Protein AF-A0A1H0TR21-F1 (afdb_monomer)

Mean predicted aligned error: 4.49 Å

Organism: NCBI:txid504798

Radius of gyration: 13.01 Å; Cα contacts (8 Å, |Δi|>4): 191; chains: 1; bounding box: 37×30×30 Å

Foldseek 3Di:
DAWLVLLCVLLVPAPQWDWDQDPNWTFIDHPNHTAKTADNVRQKMKGAAAPVVLVVVCVVPVVAWDDDPVCPVGRIIMGGRVVDDSVVSSVRSVVSCCVRYDPVRVVVVVD

Sequence (111 aa):
MATSAHVRTIALGLPETEERTTWNQPTFRVQGKIFCWLTEDGAAAGVKVNKAERTELIAADPEKFFHTEHDTRYNVVQIRLDRIDQDELAELVRDAWQATAPARLRSSLEQ

Secondary structure (DSSP, 8-state):
---HHHHHHHHHTSTTEEEEEETTEEEEEETTEEEEEE-TTSSEEEEE--HHHHHHHHHH-TTTEE--TTGGGSSEEEEETTTS-HHHHHHHHHHHHHHHS-HHHHHHH--

pLDDT: mean 88.86, std 9.28, range [40.47, 95.75]

Solvent-accessible surface area (backbone atoms only — not comparable to full-atom values): 5987 Å² total; per-residue (Å²): 95,32,46,50,67,54,54,49,56,52,53,61,68,40,84,71,38,47,83,44,78,50,96,85,17,54,30,34,21,38,86,86,42,78,23,38,33,37,43,80,86,35,56,31,34,40,31,35,37,55,71,65,57,40,52,49,47,29,70,73,38,59,84,34,24,46,73,51,85,82,36,70,85,47,51,44,32,33,36,32,23,76,66,33,45,57,65,66,50,44,52,51,53,48,51,9,39,55,76,62,42,56,72,78,56,51,63,60,73,78,106

Nearest PDB structures (foldseek):
  2fki-assembly1_A  TM=7.353E-01  e=3.597E-04  Escherichia coli
  2oc6-assembly2_B  TM=5.962E-01  e=2.461E-03  Bacillus subtilis
  2i8d-assembly1_B  TM=4.658E-01  e=5.470E-02  Lacticaseibacillus casei
  5vae-assembly1_A  TM=6.748E-01  e=4.507E-01  Streptococcus gordonii
  1svv-assembly1_B  TM=4.445E-01  e=1.465E+00  Leishmania major

InterPro domains:
  IPR038056 YjbR-like superfamily [G3DSA:3.90.1150.30] (1-111)
  IPR038056 YjbR-like superfamily [SSF142906] (2-107)
  IPR058532 YjbR/MT2646/Rv2570-like [PF04237] (12-98)

Structure (mmCIF, N/CA/C/O backbone):
data_AF-A0A1H0TR21-F1
#
_entry.id   AF-A0A1H0TR21-F1
#
loop_
_atom_site.group_PDB
_atom_site.id
_atom_site.type_symbol
_atom_site.label_atom_id
_atom_site.label_alt_id
_atom_site.label_comp_id
_atom_site.label_asym_id
_atom_site.label_entity_id
_atom_site.label_seq_id
_atom_site.pdbx_PDB_ins_code
_atom_site.Cartn_x
_atom_site.Cartn_y
_atom_site.Cartn_z
_atom_site.occupancy
_atom_site.B_iso_or_equiv
_atom_site.auth_seq_id
_atom_site.auth_comp_id
_atom_site.auth_asym_id
_atom_site.auth_atom_id
_atom_site.pdbx_PDB_model_num
ATOM 1 N N . MET A 1 1 ? -2.187 -8.114 -15.499 1.00 79.19 1 MET A N 1
ATOM 2 C CA . MET A 1 1 ? -1.396 -6.976 -15.001 1.00 79.19 1 MET A CA 1
ATOM 3 C C . MET A 1 1 ? -2.336 -5.899 -14.514 1.00 79.19 1 MET A C 1
ATOM 5 O O . MET A 1 1 ? -3.311 -5.595 -15.201 1.00 79.19 1 MET A O 1
ATOM 9 N N . ALA A 1 2 ? -2.080 -5.371 -13.327 1.00 89.25 2 ALA A N 1
ATOM 10 C CA . ALA A 1 2 ? -2.846 -4.278 -12.766 1.00 89.25 2 ALA A CA 1
ATOM 11 C C . ALA A 1 2 ? -2.383 -2.925 -13.329 1.00 89.25 2 ALA A C 1
ATOM 13 O O . ALA A 1 2 ? -1.361 -2.806 -13.999 1.00 89.25 2 ALA A O 1
ATOM 14 N N . THR A 1 3 ? -3.160 -1.880 -13.063 1.00 92.62 3 THR A N 1
ATOM 15 C CA . THR A 1 3 ? -2.844 -0.509 -13.482 1.00 92.62 3 THR A CA 1
ATOM 16 C C . THR A 1 3 ? -3.223 0.455 -12.369 1.00 92.62 3 THR A C 1
ATOM 18 O O . THR A 1 3 ? -3.972 0.107 -11.453 1.00 92.62 3 THR A O 1
ATOM 21 N N . SER A 1 4 ? -2.737 1.691 -12.454 1.00 91.88 4 SER A N 1
ATOM 22 C CA . SER A 1 4 ? -3.087 2.753 -11.508 1.00 91.88 4 SER A CA 1
ATOM 23 C C . SER A 1 4 ? -4.600 3.007 -11.431 1.00 91.88 4 SER A C 1
ATOM 25 O O . SER A 1 4 ? -5.118 3.338 -10.364 1.00 91.88 4 SER A O 1
ATOM 27 N N . ALA A 1 5 ? -5.331 2.785 -12.529 1.00 92.44 5 ALA A N 1
ATOM 28 C CA . ALA A 1 5 ? -6.789 2.849 -12.550 1.00 92.44 5 ALA A CA 1
ATOM 29 C C . ALA A 1 5 ? -7.427 1.767 -11.663 1.00 92.44 5 ALA A C 1
ATOM 31 O O . ALA A 1 5 ? -8.326 2.080 -10.888 1.00 92.44 5 ALA A O 1
ATOM 32 N N . HIS A 1 6 ? -6.923 0.528 -11.705 1.00 93.31 6 HIS A N 1
ATOM 33 C CA . HIS A 1 6 ? -7.407 -0.538 -10.824 1.00 93.31 6 HIS A CA 1
ATOM 34 C C . HIS A 1 6 ? -7.167 -0.203 -9.351 1.00 93.31 6 HIS A C 1
ATOM 36 O O . HIS A 1 6 ? -8.086 -0.341 -8.548 1.00 93.31 6 HIS A O 1
ATOM 42 N N . VAL A 1 7 ? -5.979 0.311 -9.003 1.00 93.38 7 VAL A N 1
ATOM 43 C CA . VAL A 1 7 ? -5.668 0.751 -7.628 1.00 93.38 7 VAL A CA 1
ATOM 44 C C . VAL A 1 7 ? -6.688 1.780 -7.146 1.00 93.38 7 VAL A C 1
ATOM 46 O O . VAL A 1 7 ? -7.242 1.626 -6.061 1.00 93.38 7 VAL A O 1
ATOM 49 N N . ARG A 1 8 ? -6.986 2.794 -7.971 1.00 94.38 8 ARG A N 1
ATOM 50 C CA . ARG A 1 8 ? -8.006 3.808 -7.667 1.00 94.38 8 ARG A CA 1
ATOM 51 C C . ARG A 1 8 ? -9.377 3.193 -7.433 1.00 94.38 8 ARG A C 1
ATOM 53 O O . ARG A 1 8 ? -10.001 3.491 -6.421 1.00 94.38 8 ARG A O 1
ATOM 60 N N . THR A 1 9 ? -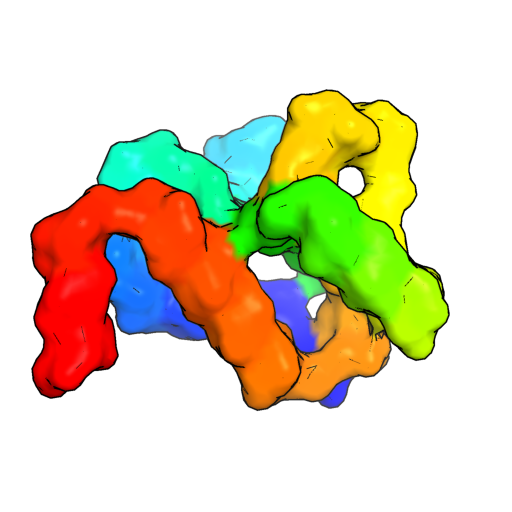9.833 2.338 -8.346 1.00 94.25 9 THR A N 1
ATOM 61 C CA . THR A 1 9 ? -11.141 1.680 -8.243 1.00 94.25 9 THR A CA 1
ATOM 62 C C . THR A 1 9 ? -11.255 0.849 -6.968 1.00 94.25 9 THR A C 1
ATOM 64 O O . THR A 1 9 ? -12.263 0.941 -6.275 1.00 94.25 9 THR A O 1
ATOM 67 N N . ILE A 1 10 ? -10.222 0.071 -6.637 1.00 94.00 10 ILE A N 1
ATOM 68 C CA . ILE A 1 10 ? -10.206 -0.772 -5.439 1.00 94.00 10 ILE A CA 1
ATOM 69 C C . ILE A 1 10 ? -10.200 0.101 -4.185 1.00 94.00 10 ILE A C 1
ATOM 71 O O . ILE A 1 10 ? -11.056 -0.073 -3.324 1.00 94.00 10 ILE A O 1
ATOM 75 N N . ALA A 1 11 ? -9.267 1.053 -4.088 1.00 94.00 11 ALA A N 1
ATOM 76 C CA . ALA A 1 11 ? -9.108 1.886 -2.902 1.00 94.00 11 ALA A CA 1
ATOM 77 C C . ALA A 1 11 ? -10.357 2.737 -2.631 1.00 94.00 11 ALA A C 1
ATOM 79 O O . ALA A 1 11 ? -10.858 2.746 -1.512 1.00 94.00 11 ALA A O 1
ATOM 80 N N . LEU A 1 12 ? -10.906 3.401 -3.652 1.00 93.44 12 LEU A N 1
ATOM 81 C CA . LEU A 1 12 ? -12.117 4.222 -3.520 1.00 93.44 12 LEU A CA 1
ATOM 82 C C . LEU A 1 12 ? -13.393 3.398 -3.300 1.00 93.44 12 LEU A C 1
ATOM 84 O O . LEU A 1 12 ? -14.404 3.952 -2.878 1.00 93.44 12 LEU A O 1
ATOM 88 N N . GLY A 1 13 ? -13.355 2.090 -3.564 1.00 92.19 13 GLY A N 1
ATOM 89 C CA . GLY A 1 13 ? -14.436 1.170 -3.219 1.00 92.19 13 GLY A CA 1
ATOM 90 C C . GLY A 1 13 ? -14.502 0.827 -1.728 1.00 92.19 13 GLY A C 1
ATOM 91 O O . GLY A 1 13 ? -15.492 0.245 -1.289 1.00 92.19 13 GLY A O 1
ATOM 92 N N . LEU A 1 14 ? -13.474 1.168 -0.942 1.00 92.56 14 LEU A N 1
ATOM 93 C CA . LEU A 1 14 ? -13.410 0.838 0.481 1.00 92.56 14 LEU A CA 1
ATOM 94 C C . LEU A 1 14 ? -14.089 1.915 1.345 1.00 92.56 14 LEU A C 1
ATOM 96 O O . LEU A 1 14 ? -13.967 3.109 1.048 1.00 92.56 14 LEU A O 1
ATOM 100 N N . PRO A 1 15 ? -14.753 1.534 2.454 1.00 91.56 15 PRO A N 1
ATOM 101 C CA . PRO A 1 15 ? -15.482 2.470 3.304 1.00 91.56 15 PRO A CA 1
ATOM 102 C C . PRO A 1 15 ? -14.605 3.610 3.831 1.00 91.56 15 PRO A C 1
ATOM 104 O O . PRO A 1 15 ? -13.462 3.400 4.241 1.00 91.56 15 PRO A O 1
ATOM 107 N N . GLU A 1 16 ? -15.174 4.817 3.849 1.00 91.19 16 GLU A N 1
ATOM 108 C CA . GLU A 1 16 ? -14.519 6.048 4.320 1.00 91.19 16 GLU A CA 1
ATOM 109 C C . GLU A 1 16 ? -13.124 6.293 3.720 1.00 91.19 16 GLU A C 1
ATOM 111 O O . GLU A 1 16 ? -12.225 6.799 4.401 1.00 91.19 16 GLU A O 1
ATOM 116 N N . THR A 1 17 ? -12.948 5.930 2.446 1.00 94.94 17 THR A N 1
ATOM 117 C CA . THR A 1 17 ? -11.711 6.179 1.707 1.00 94.94 17 THR A CA 1
ATOM 118 C C . THR A 1 17 ? -11.797 7.445 0.863 1.00 94.94 17 THR A C 1
ATOM 120 O O . THR A 1 17 ? -12.759 7.660 0.130 1.00 94.94 17 THR A O 1
ATOM 123 N N . GLU A 1 18 ? -10.752 8.265 0.925 1.00 94.31 18 GLU A N 1
ATOM 124 C CA . GLU A 1 18 ? -10.580 9.459 0.098 1.00 94.31 18 GLU A CA 1
ATOM 125 C C . GLU A 1 18 ? -9.254 9.412 -0.680 1.00 94.31 18 GLU A C 1
ATOM 127 O O . GLU A 1 18 ? -8.214 9.018 -0.141 1.00 94.31 18 GLU A O 1
ATOM 132 N N . GLU A 1 19 ? -9.280 9.840 -1.948 1.00 95.31 19 GLU A N 1
ATOM 133 C CA . GLU A 1 19 ? -8.070 10.145 -2.724 1.00 95.31 19 GLU A CA 1
ATOM 134 C C . GLU A 1 19 ? -7.644 11.591 -2.435 1.00 95.31 19 GLU A C 1
ATOM 136 O O . GLU A 1 19 ? -8.426 12.534 -2.569 1.00 95.31 19 GLU A O 1
ATOM 141 N N . ARG A 1 20 ? -6.378 11.778 -2.058 1.00 94.75 20 ARG A N 1
ATOM 142 C CA . ARG A 1 20 ? -5.728 13.087 -1.955 1.00 94.75 20 ARG A CA 1
ATOM 143 C C . ARG A 1 20 ? -4.368 13.065 -2.610 1.00 94.75 20 ARG A C 1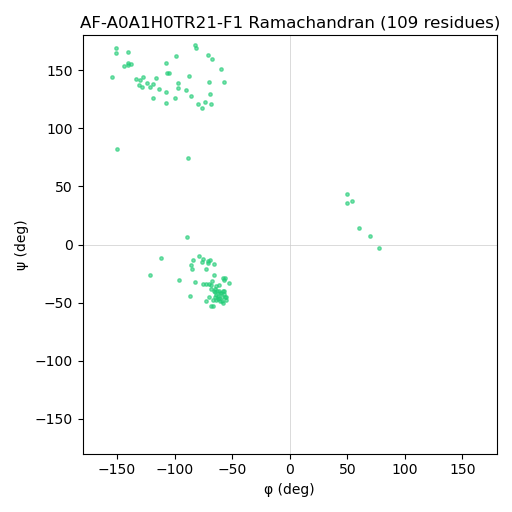
ATOM 145 O O . ARG A 1 20 ? -3.596 12.131 -2.410 1.00 94.75 20 ARG A O 1
ATOM 152 N N . THR A 1 21 ? -4.010 14.158 -3.264 1.00 93.06 21 THR A N 1
ATOM 153 C CA . THR A 1 21 ? -2.645 14.352 -3.747 1.00 93.06 21 THR A CA 1
ATOM 154 C C . THR A 1 21 ? -1.740 14.802 -2.601 1.00 93.06 21 THR A C 1
ATOM 156 O O . THR A 1 21 ? -1.975 15.843 -1.987 1.00 93.06 21 THR A O 1
ATOM 159 N N . THR A 1 22 ? -0.694 14.027 -2.316 1.00 87.19 22 THR A N 1
ATOM 160 C CA . THR A 1 22 ? 0.370 14.374 -1.359 1.00 87.19 22 THR A CA 1
ATOM 161 C C . THR A 1 22 ? 1.706 14.201 -2.061 1.00 87.19 22 THR A C 1
ATOM 163 O O . THR A 1 22 ? 1.881 13.209 -2.752 1.00 87.19 22 THR A O 1
ATOM 166 N N . TRP A 1 23 ? 2.645 15.138 -1.911 1.00 83.94 23 TRP A N 1
ATOM 167 C CA . TRP A 1 23 ? 3.961 15.055 -2.574 1.00 83.94 23 TRP A CA 1
ATOM 168 C C . TRP A 1 23 ? 3.874 14.859 -4.104 1.00 83.94 23 TRP A C 1
ATOM 170 O O . TRP A 1 23 ? 4.660 14.113 -4.671 1.00 83.94 23 TRP A O 1
ATOM 180 N N . ASN A 1 24 ? 2.895 15.497 -4.762 1.00 87.31 24 ASN A N 1
ATOM 181 C CA . ASN A 1 24 ? 2.552 15.298 -6.185 1.00 87.31 24 ASN A CA 1
ATOM 182 C C . ASN A 1 24 ? 2.137 13.866 -6.572 1.00 87.31 24 ASN A C 1
ATOM 184 O O . ASN A 1 24 ? 2.024 13.549 -7.750 1.00 87.31 24 ASN A O 1
ATOM 188 N N . GLN A 1 25 ? 1.835 13.016 -5.592 1.00 89.56 25 GLN A N 1
ATOM 189 C CA . GLN A 1 25 ? 1.446 11.626 -5.792 1.00 89.56 25 GLN A CA 1
ATOM 190 C C . GLN A 1 25 ? 0.011 11.369 -5.309 1.00 89.56 25 GLN A C 1
ATOM 192 O O . GLN A 1 25 ? -0.406 11.939 -4.291 1.00 89.56 25 GLN A O 1
ATOM 197 N N . PRO A 1 26 ? -0.769 10.512 -5.993 1.00 94.12 26 PRO A N 1
ATOM 198 C CA . PRO A 1 26 ? -2.088 10.105 -5.520 1.00 94.12 26 PRO A CA 1
ATOM 199 C C . PRO A 1 26 ? -1.945 9.245 -4.261 1.00 94.12 26 PRO A C 1
ATOM 201 O O . PRO A 1 26 ? -1.314 8.191 -4.295 1.00 94.12 26 PRO A O 1
ATOM 204 N N . THR A 1 27 ? -2.545 9.671 -3.152 1.00 94.94 27 THR A N 1
ATOM 205 C CA . THR A 1 27 ? -2.569 8.930 -1.883 1.00 94.94 27 THR A CA 1
ATOM 206 C C . THR A 1 27 ? -4.001 8.600 -1.488 1.00 94.94 27 THR A C 1
ATOM 208 O O . THR A 1 27 ? -4.881 9.451 -1.583 1.00 94.94 27 THR A O 1
ATOM 211 N N . PHE A 1 28 ? -4.225 7.388 -0.996 1.00 95.75 28 PHE A N 1
ATOM 212 C CA . PHE A 1 28 ? -5.517 6.905 -0.522 1.00 95.75 28 PHE A CA 1
ATOM 213 C C . PHE A 1 28 ? -5.503 6.814 0.994 1.00 95.75 28 PHE A C 1
ATOM 215 O O . PHE A 1 28 ? -4.562 6.289 1.608 1.00 95.75 28 PHE A O 1
ATOM 222 N N . ARG A 1 29 ? -6.543 7.378 1.603 1.00 94.94 29 ARG A N 1
ATOM 223 C CA . ARG A 1 29 ? -6.616 7.564 3.047 1.00 94.94 29 ARG A CA 1
ATOM 224 C C . ARG A 1 29 ? -7.937 7.060 3.582 1.00 94.94 29 ARG A C 1
ATOM 226 O O . ARG A 1 29 ? -8.968 7.380 3.015 1.00 94.94 29 ARG A O 1
ATOM 233 N N . VAL A 1 30 ? -7.891 6.358 4.707 1.00 94.81 30 VAL A N 1
ATOM 234 C CA . VAL A 1 30 ? -9.075 6.024 5.502 1.00 94.81 30 VAL A CA 1
ATOM 235 C C . VAL A 1 30 ? -9.062 6.876 6.762 1.00 94.81 30 VAL A C 1
ATOM 237 O O . VAL A 1 30 ? -8.075 6.856 7.506 1.00 94.81 30 VAL A O 1
ATOM 240 N N . GLN A 1 31 ? -10.114 7.670 6.991 1.00 89.88 31 GLN A N 1
ATOM 241 C CA . GLN A 1 31 ? -10.207 8.561 8.164 1.00 89.88 31 GLN A CA 1
ATOM 242 C C . GLN A 1 31 ? -8.933 9.425 8.351 1.00 89.88 31 GLN A C 1
ATOM 244 O O . GLN A 1 31 ? -8.357 9.524 9.437 1.00 89.88 31 GLN A O 1
ATOM 249 N N . GLY A 1 32 ? -8.415 9.982 7.249 1.00 89.38 32 GLY A N 1
ATOM 250 C CA . GLY A 1 32 ? -7.202 10.809 7.233 1.00 89.38 32 GLY A CA 1
ATOM 251 C C . GLY A 1 32 ? -5.859 10.062 7.314 1.00 89.38 32 GLY A C 1
ATOM 252 O O . GLY A 1 32 ? -4.815 10.709 7.209 1.00 89.38 32 GLY A O 1
ATOM 253 N N . LYS A 1 33 ? -5.840 8.728 7.449 1.00 91.19 33 LYS A N 1
ATOM 254 C CA . LYS A 1 33 ? -4.611 7.915 7.510 1.00 91.19 33 LYS A CA 1
ATOM 255 C C . LYS A 1 33 ? -4.297 7.261 6.166 1.00 91.19 33 LYS A C 1
ATOM 257 O O . LYS A 1 33 ? -5.126 6.531 5.637 1.00 91.19 33 LYS A O 1
ATOM 262 N N . ILE A 1 34 ? -3.084 7.472 5.652 1.00 93.00 34 ILE A N 1
ATOM 263 C CA . ILE A 1 34 ? -2.617 6.854 4.399 1.00 93.00 34 ILE A CA 1
ATOM 264 C C . ILE A 1 34 ? -2.430 5.345 4.598 1.00 93.00 34 ILE A C 1
ATOM 266 O O . ILE A 1 34 ? -1.738 4.927 5.534 1.00 93.00 34 ILE A O 1
ATOM 270 N N . PHE A 1 35 ? -3.016 4.561 3.695 1.00 94.25 35 PHE A N 1
ATOM 271 C CA . PHE A 1 35 ? -2.823 3.109 3.614 1.00 94.25 35 PHE A CA 1
ATOM 272 C C . PHE A 1 35 ? -2.278 2.656 2.254 1.00 94.25 35 PHE A C 1
ATOM 274 O O . PHE A 1 35 ? -1.595 1.638 2.189 1.00 94.25 35 PHE A O 1
ATOM 281 N N . CYS A 1 36 ? -2.528 3.423 1.188 1.00 94.88 36 CYS A N 1
ATOM 282 C CA . CYS A 1 36 ? -2.034 3.142 -0.156 1.00 94.88 36 CYS A CA 1
ATOM 283 C C . CYS A 1 36 ? -1.675 4.443 -0.891 1.00 94.88 36 CYS A C 1
ATOM 285 O O . CYS A 1 36 ? -2.235 5.500 -0.597 1.00 94.88 36 CYS A O 1
ATOM 287 N N . TRP A 1 37 ? -0.750 4.392 -1.845 1.00 94.69 37 TRP A N 1
ATOM 288 C CA . TRP A 1 37 ? -0.481 5.480 -2.786 1.00 94.69 37 TRP A CA 1
ATOM 289 C C . TRP A 1 37 ? 0.053 4.951 -4.113 1.00 94.69 37 TRP A C 1
ATOM 291 O O . TRP A 1 37 ? 0.508 3.814 -4.202 1.00 94.69 37 TRP A O 1
ATOM 301 N N . LEU A 1 38 ? 0.027 5.798 -5.135 1.00 94.25 38 LEU A N 1
ATOM 302 C CA . LEU A 1 38 ? 0.599 5.535 -6.452 1.00 94.25 38 LEU A CA 1
ATOM 303 C C . LEU A 1 38 ? 1.884 6.338 -6.646 1.00 94.25 38 LEU A C 1
ATOM 305 O O . LEU A 1 38 ? 2.008 7.456 -6.146 1.00 94.25 38 LEU A O 1
ATOM 309 N N . THR A 1 39 ? 2.838 5.787 -7.394 1.00 91.50 39 THR A N 1
ATOM 310 C CA . THR A 1 39 ? 3.968 6.578 -7.896 1.00 91.50 39 THR A CA 1
ATOM 311 C C . THR A 1 39 ? 3.489 7.607 -8.921 1.00 91.50 39 THR A C 1
ATOM 313 O O . THR A 1 39 ? 2.414 7.463 -9.499 1.00 91.50 39 THR A O 1
ATOM 316 N N . GLU A 1 40 ? 4.287 8.651 -9.158 1.00 87.62 40 GLU A N 1
ATOM 317 C CA . GLU A 1 40 ? 3.944 9.737 -10.094 1.00 87.62 40 GLU A CA 1
ATOM 318 C C . GLU A 1 40 ? 3.657 9.216 -11.514 1.00 87.62 40 GLU A C 1
ATOM 320 O O . GLU A 1 40 ? 2.683 9.620 -12.141 1.00 87.62 40 GLU A O 1
ATOM 325 N N . ASP A 1 41 ? 4.445 8.239 -11.967 1.00 88.25 41 ASP A N 1
ATOM 326 C CA . ASP A 1 41 ? 4.274 7.561 -13.259 1.00 88.25 41 ASP A CA 1
ATOM 327 C C . ASP A 1 41 ? 3.153 6.497 -13.247 1.00 88.25 41 ASP A C 1
ATOM 329 O O . ASP A 1 41 ? 2.759 5.959 -14.276 1.00 88.25 41 ASP A O 1
ATOM 333 N N . GLY A 1 42 ? 2.616 6.154 -12.072 1.00 88.81 42 GLY A N 1
ATOM 334 C CA . GLY A 1 42 ? 1.576 5.135 -11.926 1.00 88.81 42 GLY A CA 1
ATOM 335 C C . GLY A 1 42 ? 2.039 3.698 -12.191 1.00 88.81 42 GLY A C 1
ATOM 336 O O . GLY A 1 42 ? 1.202 2.801 -12.208 1.00 88.81 42 GLY A O 1
ATOM 337 N N . ALA A 1 43 ? 3.340 3.458 -12.372 1.00 92.25 43 ALA A N 1
ATOM 338 C CA . ALA A 1 43 ? 3.912 2.125 -12.584 1.00 92.25 43 ALA A CA 1
ATOM 339 C C . ALA A 1 43 ? 3.937 1.242 -11.321 1.00 92.25 43 ALA A C 1
ATOM 341 O O . ALA A 1 43 ? 4.036 0.015 -11.416 1.00 92.25 43 ALA A O 1
ATOM 342 N N . ALA A 1 44 ? 3.870 1.846 -10.132 1.00 94.00 44 ALA A N 1
ATOM 343 C CA . ALA A 1 44 ? 3.898 1.128 -8.866 1.00 94.00 44 ALA A CA 1
ATOM 344 C C . ALA A 1 44 ? 2.921 1.722 -7.846 1.00 94.00 44 ALA A C 1
ATOM 346 O O . ALA A 1 44 ? 2.579 2.906 -7.900 1.00 94.00 44 ALA A O 1
ATOM 347 N N . ALA A 1 45 ? 2.507 0.894 -6.889 1.00 94.69 45 ALA A N 1
ATOM 348 C CA . ALA A 1 45 ? 1.708 1.301 -5.741 1.00 94.69 45 ALA A CA 1
ATOM 349 C C . ALA A 1 45 ? 2.440 0.976 -4.437 1.00 94.69 45 ALA A C 1
ATOM 351 O O . ALA A 1 45 ? 2.995 -0.108 -4.295 1.00 94.69 45 ALA A O 1
ATOM 352 N N . GLY A 1 46 ? 2.450 1.906 -3.487 1.00 93.62 46 GLY A N 1
ATOM 353 C CA . GLY A 1 46 ? 2.856 1.630 -2.113 1.00 93.62 46 GLY A CA 1
ATOM 354 C C . GLY A 1 46 ? 1.648 1.200 -1.292 1.00 93.62 46 GLY A C 1
ATOM 355 O O . GLY A 1 46 ? 0.609 1.856 -1.359 1.00 93.62 46 GLY A O 1
ATOM 356 N N . VAL A 1 47 ? 1.773 0.124 -0.517 1.00 94.31 47 VAL A N 1
ATOM 357 C CA . VAL A 1 47 ? 0.735 -0.347 0.411 1.00 94.31 47 VAL A CA 1
ATOM 358 C C . VAL A 1 47 ? 1.318 -0.604 1.790 1.00 94.31 47 VAL A C 1
ATOM 360 O O . VAL A 1 47 ? 2.451 -1.074 1.938 1.00 94.31 47 VAL A O 1
ATOM 363 N N . LYS A 1 48 ? 0.542 -0.256 2.815 1.00 92.69 48 LYS A N 1
ATOM 364 C CA . LYS A 1 48 ? 0.931 -0.415 4.213 1.00 92.69 48 LYS A CA 1
ATOM 365 C C . LYS A 1 48 ? 0.869 -1.881 4.623 1.00 92.69 48 LYS A C 1
ATOM 367 O O . LYS A 1 48 ? -0.189 -2.480 4.557 1.00 92.69 48 LYS A O 1
ATOM 372 N N . VAL A 1 49 ? 1.995 -2.408 5.088 1.00 91.75 49 VAL A N 1
ATOM 373 C CA . VAL A 1 49 ? 2.172 -3.811 5.493 1.00 91.75 49 VAL A CA 1
ATOM 374 C C . VAL A 1 49 ? 3.036 -3.872 6.738 1.00 91.75 49 VAL A C 1
ATOM 376 O O . VAL A 1 49 ? 3.846 -2.975 6.991 1.00 91.75 49 VAL A O 1
ATOM 379 N N . ASN A 1 50 ? 2.907 -4.923 7.537 1.00 88.44 50 ASN A N 1
ATOM 380 C CA . ASN A 1 50 ? 3.792 -5.076 8.688 1.00 88.44 50 ASN A CA 1
ATOM 381 C C . ASN A 1 50 ? 5.233 -5.431 8.240 1.00 88.44 50 ASN A C 1
ATOM 383 O O . ASN A 1 50 ? 5.488 -5.826 7.102 1.00 88.44 50 ASN A O 1
ATOM 387 N N . LYS A 1 51 ? 6.219 -5.256 9.130 1.00 86.31 51 LYS A N 1
ATOM 388 C CA . LYS A 1 51 ? 7.638 -5.451 8.780 1.00 86.31 51 LYS A CA 1
ATOM 389 C C . LYS A 1 51 ? 7.976 -6.899 8.390 1.00 86.31 51 LYS A C 1
ATOM 391 O O . LYS A 1 51 ? 8.844 -7.091 7.536 1.00 86.31 51 LYS A O 1
ATOM 396 N N . ALA A 1 52 ? 7.348 -7.883 9.037 1.00 88.25 52 ALA A N 1
ATOM 397 C CA . ALA A 1 52 ? 7.585 -9.296 8.748 1.00 88.25 52 ALA A CA 1
ATOM 398 C C . ALA A 1 52 ? 7.042 -9.634 7.357 1.00 88.25 52 ALA A C 1
ATOM 400 O O . ALA A 1 52 ? 7.816 -10.005 6.481 1.00 88.25 52 ALA A O 1
ATOM 401 N N . GLU A 1 53 ? 5.777 -9.304 7.121 1.00 89.81 53 GLU A N 1
ATOM 402 C CA . GLU A 1 53 ? 5.075 -9.513 5.857 1.00 89.81 53 GLU A CA 1
ATOM 403 C C . GLU A 1 53 ? 5.770 -8.840 4.679 1.00 89.81 53 GLU A C 1
ATOM 405 O O . GLU A 1 53 ? 5.973 -9.464 3.647 1.00 89.81 53 GLU A O 1
ATOM 410 N N . ARG A 1 54 ? 6.250 -7.599 4.832 1.00 91.06 54 ARG A N 1
ATOM 411 C CA . ARG A 1 54 ? 7.071 -6.972 3.787 1.00 91.06 54 ARG A CA 1
ATOM 412 C C . ARG A 1 54 ? 8.283 -7.818 3.415 1.00 91.06 54 ARG A C 1
ATOM 414 O O . ARG A 1 54 ? 8.631 -7.912 2.243 1.00 91.06 54 ARG A O 1
ATOM 421 N N . THR A 1 55 ? 8.983 -8.332 4.421 1.00 89.62 55 THR A N 1
ATOM 422 C CA . THR A 1 55 ? 10.202 -9.116 4.200 1.00 89.62 55 THR A CA 1
ATOM 423 C C . THR A 1 55 ? 9.856 -10.416 3.485 1.00 89.62 55 THR A C 1
ATOM 425 O O . 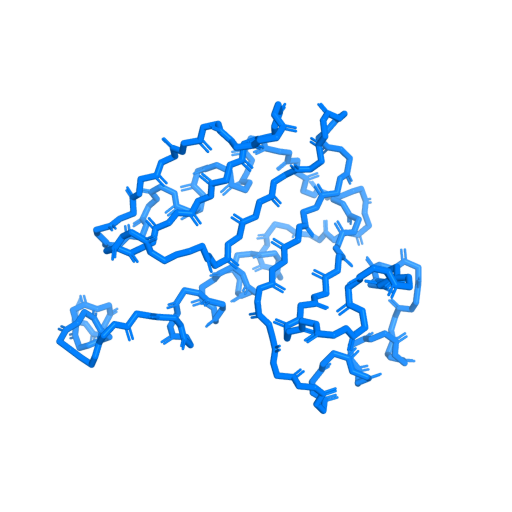THR A 1 55 ? 10.567 -10.801 2.564 1.00 89.62 55 THR A O 1
ATOM 428 N N . GLU A 1 56 ? 8.739 -11.039 3.858 1.00 92.06 56 GLU A N 1
ATOM 429 C CA . GLU A 1 56 ? 8.222 -12.254 3.230 1.00 92.06 56 GLU A CA 1
ATOM 430 C C . GLU A 1 56 ? 7.774 -12.014 1.786 1.00 92.06 56 GLU A C 1
ATOM 432 O O . GLU A 1 56 ? 8.212 -12.742 0.904 1.00 92.06 56 GLU A O 1
ATOM 437 N N . LEU A 1 57 ? 6.998 -10.960 1.515 1.00 92.25 57 LEU A N 1
ATOM 438 C CA . LEU A 1 57 ? 6.553 -10.592 0.165 1.00 92.25 57 LEU A CA 1
ATOM 439 C C . LEU A 1 57 ? 7.741 -10.336 -0.769 1.00 92.25 57 LEU A C 1
ATOM 441 O O . LEU A 1 57 ? 7.806 -10.891 -1.862 1.00 92.25 57 LEU A O 1
ATOM 445 N N . ILE A 1 58 ? 8.719 -9.540 -0.324 1.00 92.81 58 ILE A N 1
ATOM 446 C CA . ILE A 1 58 ? 9.922 -9.251 -1.119 1.00 92.81 58 ILE A CA 1
ATOM 447 C C . ILE A 1 58 ? 10.763 -10.515 -1.330 1.00 92.81 58 ILE A C 1
ATOM 449 O O . ILE A 1 58 ? 11.326 -10.694 -2.405 1.00 92.81 58 ILE A O 1
ATOM 453 N N . ALA A 1 59 ? 10.867 -11.391 -0.327 1.00 93.19 59 ALA A N 1
ATOM 454 C CA . ALA A 1 59 ? 11.598 -12.649 -0.463 1.00 93.19 59 ALA A CA 1
ATOM 455 C C . ALA A 1 59 ? 10.883 -13.648 -1.385 1.00 93.19 59 ALA A C 1
ATOM 457 O O . ALA A 1 59 ? 1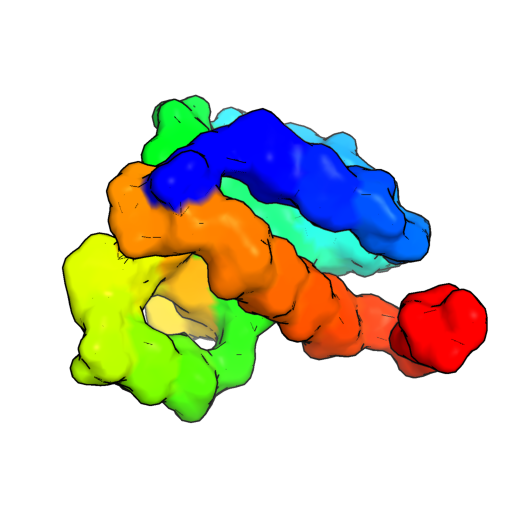1.554 -14.409 -2.081 1.00 93.19 59 ALA A O 1
ATOM 458 N N . ALA A 1 60 ? 9.549 -13.644 -1.388 1.00 93.56 60 ALA A N 1
ATOM 459 C CA . ALA A 1 60 ? 8.735 -14.500 -2.236 1.00 93.56 60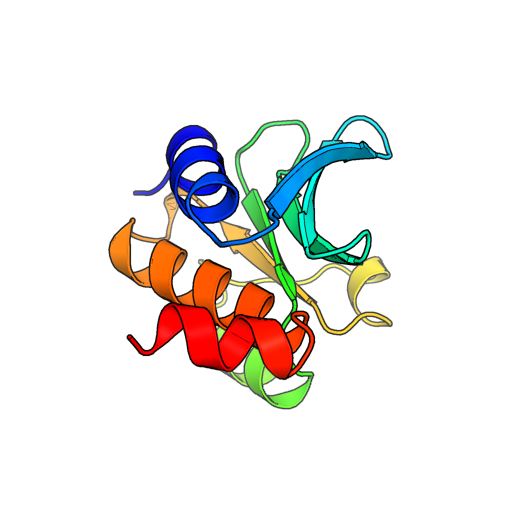 ALA A CA 1
ATOM 460 C C . ALA A 1 60 ? 8.830 -14.084 -3.707 1.00 93.56 60 ALA A C 1
ATOM 462 O O . ALA A 1 60 ? 9.009 -14.946 -4.565 1.00 93.56 60 ALA A O 1
ATOM 463 N N . ASP A 1 61 ? 8.740 -12.781 -3.995 1.00 93.69 61 ASP A N 1
ATOM 464 C CA . ASP A 1 61 ? 8.750 -12.282 -5.371 1.00 93.69 61 ASP A CA 1
ATOM 465 C C . ASP A 1 61 ? 9.370 -10.868 -5.483 1.00 93.69 61 ASP A C 1
ATOM 467 O O . ASP A 1 61 ? 8.659 -9.856 -5.517 1.00 93.69 61 ASP A O 1
ATOM 471 N N . PRO A 1 62 ? 10.712 -10.755 -5.540 1.00 93.19 62 PRO A N 1
ATOM 472 C CA . PRO A 1 62 ? 11.413 -9.465 -5.555 1.00 93.19 62 PRO A CA 1
ATOM 473 C C . PRO A 1 62 ? 11.251 -8.690 -6.872 1.00 93.19 62 PRO A C 1
ATOM 475 O O . PRO A 1 62 ? 11.569 -7.500 -6.947 1.00 93.19 62 PRO A O 1
ATOM 478 N N . GLU A 1 63 ? 10.776 -9.345 -7.935 1.00 92.44 63 GLU A N 1
ATOM 479 C CA . GLU A 1 63 ? 10.429 -8.660 -9.180 1.00 92.44 63 GLU A CA 1
ATOM 480 C C . GLU A 1 63 ? 9.111 -7.894 -9.040 1.00 92.44 63 GLU A C 1
ATOM 482 O O . GLU A 1 63 ? 8.969 -6.810 -9.613 1.00 92.44 63 GLU A O 1
ATOM 487 N N . LYS A 1 64 ? 8.165 -8.421 -8.256 1.00 93.56 64 LYS A N 1
ATOM 488 C CA . LYS A 1 64 ? 6.869 -7.795 -7.981 1.00 93.56 64 LYS A CA 1
ATOM 489 C C . LYS A 1 64 ? 6.931 -6.813 -6.811 1.00 93.56 64 LYS A C 1
ATOM 491 O O . LYS A 1 64 ? 6.398 -5.705 -6.923 1.00 93.56 64 LYS A O 1
ATOM 496 N N . PHE A 1 65 ? 7.602 -7.193 -5.724 1.00 94.50 65 PHE A N 1
ATOM 497 C CA . PHE A 1 65 ? 7.633 -6.461 -4.460 1.00 94.50 65 PHE A CA 1
ATOM 498 C C . PHE A 1 65 ? 9.018 -5.901 -4.152 1.00 94.50 65 PHE A C 1
ATOM 500 O O . PHE A 1 65 ? 10.027 -6.595 -4.229 1.00 94.50 65 PHE A O 1
ATOM 507 N N . PHE A 1 66 ? 9.076 -4.640 -3.736 1.00 92.25 66 PHE A N 1
ATOM 508 C CA . PHE A 1 66 ? 10.328 -3.987 -3.364 1.00 92.25 66 PHE A CA 1
ATOM 509 C C . PHE A 1 66 ? 10.100 -2.905 -2.304 1.00 92.25 66 PHE A C 1
ATOM 511 O O . PHE A 1 66 ? 8.971 -2.538 -1.986 1.00 92.25 66 PHE A O 1
ATOM 518 N N . HIS A 1 67 ? 11.178 -2.388 -1.723 1.00 88.44 67 HIS A N 1
ATOM 519 C CA . HIS A 1 67 ? 11.138 -1.199 -0.873 1.00 88.44 67 HIS A CA 1
ATOM 520 C C . HIS A 1 67 ? 12.335 -0.307 -1.194 1.00 88.44 67 HIS A C 1
ATOM 522 O O . HIS A 1 67 ? 13.361 -0.800 -1.667 1.00 88.44 67 HIS A O 1
ATOM 528 N N . THR A 1 68 ? 12.226 0.993 -0.928 1.00 80.56 68 THR A N 1
ATOM 529 C CA . THR A 1 68 ? 13.370 1.910 -1.017 1.00 80.56 68 THR A CA 1
ATOM 530 C C . THR A 1 68 ? 13.976 2.165 0.359 1.00 80.56 68 THR A C 1
ATOM 532 O O . THR A 1 68 ? 13.326 1.968 1.386 1.00 80.56 68 THR A O 1
ATOM 535 N N . GLU A 1 69 ? 15.211 2.669 0.413 1.00 72.69 69 GLU A N 1
ATOM 536 C CA . GLU A 1 69 ? 15.854 3.038 1.683 1.00 72.69 69 GLU A CA 1
ATOM 537 C C . GLU A 1 69 ? 15.023 4.048 2.502 1.00 72.69 69 GLU A C 1
ATOM 539 O O . GLU A 1 69 ? 15.043 4.034 3.738 1.00 72.69 69 GLU A O 1
ATOM 544 N N . HIS A 1 70 ? 14.230 4.886 1.828 1.00 68.44 70 HIS A N 1
ATOM 545 C CA . HIS A 1 70 ? 13.305 5.820 2.465 1.00 68.44 70 HIS A CA 1
ATOM 546 C C . HIS A 1 70 ? 12.131 5.101 3.160 1.00 68.44 70 HIS A C 1
ATOM 548 O O . HIS A 1 70 ? 11.712 5.503 4.247 1.00 68.44 70 HIS A O 1
ATOM 554 N N . ASP A 1 71 ? 11.663 3.989 2.590 1.00 66.44 71 ASP A N 1
ATOM 555 C CA . ASP A 1 71 ? 10.570 3.157 3.109 1.00 66.44 71 ASP A CA 1
ATOM 556 C C . ASP A 1 71 ? 10.984 2.270 4.288 1.00 66.44 71 ASP A C 1
ATOM 558 O O . ASP A 1 71 ? 10.130 1.777 5.024 1.00 66.44 71 ASP A O 1
ATOM 562 N N . THR A 1 72 ? 12.285 2.087 4.530 1.00 65.19 72 THR A N 1
ATOM 563 C CA . THR A 1 72 ? 12.798 1.192 5.586 1.00 65.19 72 THR A CA 1
ATOM 564 C C . THR A 1 72 ? 12.299 1.561 6.986 1.00 65.19 72 THR A C 1
ATOM 566 O O . THR A 1 72 ? 12.156 0.690 7.848 1.00 65.19 72 THR A O 1
ATOM 569 N 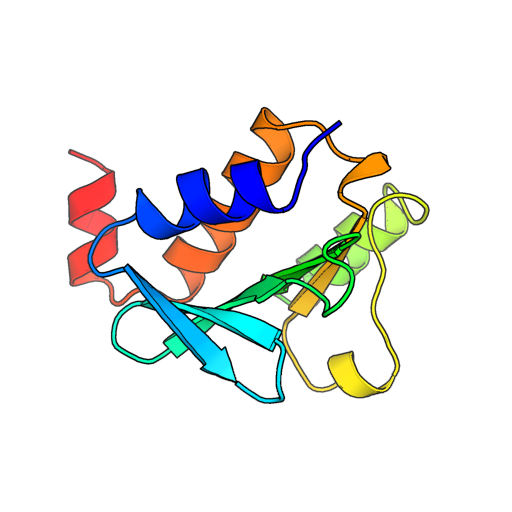N . ARG A 1 73 ? 12.014 2.852 7.216 1.00 69.06 73 ARG A N 1
ATOM 570 C CA . ARG A 1 73 ? 11.479 3.378 8.487 1.00 69.06 73 ARG A CA 1
ATOM 571 C C . ARG A 1 73 ? 9.959 3.255 8.599 1.00 69.06 73 ARG A C 1
ATOM 573 O O . ARG A 1 73 ? 9.420 3.429 9.689 1.00 69.06 73 ARG A O 1
ATOM 580 N N . TYR A 1 74 ? 9.279 2.970 7.495 1.00 74.19 74 TYR A N 1
ATOM 581 C CA . TYR A 1 74 ? 7.829 2.870 7.417 1.00 74.19 74 TYR A CA 1
ATOM 582 C C . TYR A 1 74 ? 7.407 1.409 7.265 1.00 74.19 74 TYR A C 1
ATOM 584 O O . TYR A 1 74 ? 8.182 0.562 6.842 1.00 74.19 74 TYR A O 1
ATOM 592 N N . ASN A 1 75 ? 6.177 1.092 7.651 1.00 88.12 75 ASN A N 1
ATOM 593 C CA . ASN A 1 75 ? 5.589 -0.242 7.518 1.00 88.12 75 ASN A CA 1
ATOM 594 C C . ASN A 1 75 ? 4.923 -0.340 6.145 1.00 88.12 75 ASN A C 1
ATOM 596 O O . ASN A 1 75 ? 3.714 -0.151 6.031 1.00 88.12 75 ASN A O 1
ATOM 600 N N . VAL A 1 76 ? 5.736 -0.470 5.093 1.00 90.25 76 VAL A N 1
ATOM 601 C CA . VAL A 1 76 ? 5.261 -0.282 3.720 1.00 90.25 76 VAL A CA 1
ATOM 602 C C . VAL A 1 76 ? 6.086 -1.035 2.687 1.00 90.25 76 VAL A C 1
ATOM 604 O O . VAL A 1 76 ? 7.307 -1.138 2.840 1.00 90.25 76 VAL A O 1
ATOM 607 N N . VAL A 1 77 ? 5.415 -1.538 1.652 1.00 93.25 77 VAL A N 1
ATOM 608 C CA . VAL A 1 77 ? 6.004 -2.230 0.499 1.00 93.25 77 VAL A CA 1
ATOM 609 C C . VAL A 1 77 ? 5.505 -1.587 -0.791 1.00 93.25 77 VAL A C 1
ATOM 611 O O . VAL A 1 77 ? 4.360 -1.141 -0.866 1.00 93.25 77 VAL A O 1
ATOM 614 N N . GLN A 1 78 ? 6.370 -1.518 -1.799 1.00 93.75 78 GLN A N 1
ATOM 615 C CA . GLN A 1 78 ? 6.010 -1.096 -3.145 1.00 93.75 78 GLN A CA 1
ATOM 616 C C . GLN A 1 78 ? 5.756 -2.309 -4.038 1.00 93.75 78 GLN A C 1
ATOM 618 O O . GLN A 1 78 ? 6.495 -3.291 -4.004 1.00 93.75 78 GLN A O 1
ATOM 623 N N . ILE A 1 79 ? 4.719 -2.205 -4.859 1.00 95.19 79 ILE A N 1
ATOM 624 C CA . ILE A 1 79 ? 4.229 -3.242 -5.759 1.00 95.19 79 ILE A CA 1
ATOM 625 C C . ILE A 1 79 ? 4.334 -2.717 -7.186 1.00 95.19 79 ILE A C 1
ATOM 627 O O . ILE A 1 79 ? 3.787 -1.655 -7.492 1.00 95.19 79 ILE A O 1
ATOM 631 N N . ARG A 1 80 ? 4.993 -3.457 -8.080 1.00 95.06 80 ARG A N 1
ATOM 632 C CA . ARG A 1 80 ? 4.990 -3.151 -9.518 1.00 95.06 80 ARG A CA 1
ATOM 633 C C . ARG A 1 80 ? 3.665 -3.578 -10.140 1.00 95.06 80 ARG A C 1
ATOM 635 O O . ARG A 1 80 ? 3.356 -4.767 -10.181 1.00 95.06 80 ARG A O 1
ATOM 642 N N . LEU A 1 81 ? 2.906 -2.623 -10.678 1.00 94.38 81 LEU A N 1
ATOM 643 C CA . LEU A 1 81 ? 1.569 -2.899 -11.221 1.00 94.38 81 LEU A CA 1
ATOM 644 C C . LEU A 1 81 ? 1.616 -3.768 -12.486 1.00 94.38 81 LEU A C 1
ATOM 646 O O . LEU A 1 81 ? 0.752 -4.616 -12.685 1.00 94.38 81 LEU A O 1
ATOM 650 N N . ASP A 1 82 ? 2.681 -3.631 -13.278 1.00 94.06 82 ASP A N 1
ATOM 651 C CA . ASP A 1 82 ? 2.929 -4.466 -14.459 1.00 94.06 82 ASP A CA 1
ATOM 652 C C . ASP A 1 82 ? 3.271 -5.927 -14.118 1.00 94.06 82 ASP A C 1
ATOM 654 O O . ASP A 1 82 ? 3.253 -6.772 -14.999 1.00 94.06 82 ASP A O 1
ATOM 658 N N . ARG A 1 83 ? 3.577 -6.263 -12.858 1.00 93.88 83 ARG A N 1
ATOM 659 C CA . ARG A 1 83 ? 3.955 -7.634 -12.459 1.00 93.88 83 ARG A CA 1
ATOM 660 C C . ARG A 1 83 ? 2.926 -8.334 -11.579 1.00 93.88 83 ARG A C 1
ATOM 662 O O . ARG A 1 83 ? 3.043 -9.538 -11.382 1.00 93.88 83 ARG A O 1
ATOM 669 N N . ILE A 1 84 ? 1.934 -7.611 -11.066 1.00 94.31 84 ILE A N 1
ATOM 670 C CA . ILE A 1 84 ? 0.859 -8.151 -10.227 1.00 94.31 84 ILE A CA 1
ATOM 671 C C . ILE A 1 84 ? -0.443 -8.262 -11.022 1.00 94.31 84 ILE A C 1
ATOM 673 O O . ILE A 1 84 ? -0.708 -7.462 -11.928 1.00 94.31 84 ILE A O 1
ATOM 677 N N . ASP A 1 85 ? -1.271 -9.253 -10.709 1.00 93.62 85 ASP A N 1
ATOM 678 C CA . ASP A 1 85 ? -2.635 -9.294 -11.221 1.00 93.62 85 ASP A CA 1
ATOM 679 C C . ASP A 1 85 ? -3.583 -8.412 -10.387 1.00 93.62 85 ASP A C 1
ATOM 681 O O . ASP A 1 85 ? -3.211 -7.809 -9.382 1.00 93.62 85 ASP A O 1
ATOM 685 N N . GLN A 1 86 ? -4.806 -8.242 -10.878 1.00 92.12 86 GLN A N 1
ATOM 686 C CA . GLN A 1 86 ? -5.770 -7.338 -10.261 1.00 92.12 86 GLN A CA 1
ATOM 687 C C . GLN A 1 86 ? -6.340 -7.882 -8.945 1.00 92.12 86 GLN A C 1
ATOM 689 O O . GLN A 1 86 ? -6.650 -7.081 -8.065 1.00 92.12 86 GLN A O 1
ATOM 694 N N . ASP A 1 87 ? -6.513 -9.197 -8.830 1.00 93.00 87 ASP A N 1
ATOM 695 C CA . ASP A 1 87 ? -7.115 -9.841 -7.665 1.00 93.00 87 ASP A CA 1
ATOM 696 C C . ASP A 1 87 ? -6.137 -9.805 -6.489 1.00 93.00 87 ASP A C 1
ATOM 698 O O . ASP A 1 87 ? -6.462 -9.257 -5.438 1.00 93.00 87 ASP A O 1
ATOM 702 N N . GLU A 1 88 ? -4.884 -10.199 -6.729 1.00 93.31 88 GLU A N 1
ATOM 703 C CA . GLU A 1 88 ? -3.809 -10.123 -5.732 1.00 93.31 88 GLU A CA 1
ATOM 704 C C . GLU A 1 88 ? -3.561 -8.673 -5.277 1.00 93.31 88 GLU A C 1
ATOM 706 O O . GLU A 1 88 ? -3.426 -8.387 -4.085 1.00 93.31 88 GLU A O 1
ATOM 711 N N . LEU A 1 89 ? -3.569 -7.710 -6.210 1.00 93.62 89 LEU A N 1
ATOM 712 C CA . LEU A 1 89 ? -3.499 -6.290 -5.856 1.00 93.62 89 LEU A CA 1
ATOM 713 C C . LEU A 1 89 ? -4.682 -5.874 -4.972 1.00 93.62 89 LEU A C 1
ATOM 715 O O . LEU A 1 89 ? -4.504 -5.091 -4.036 1.00 93.62 89 LEU A O 1
ATOM 719 N N . ALA A 1 90 ? -5.889 -6.348 -5.284 1.00 93.44 90 ALA A N 1
ATOM 720 C CA . ALA A 1 90 ? -7.075 -6.001 -4.520 1.00 93.44 90 ALA A CA 1
ATOM 721 C C . ALA A 1 90 ? -7.002 -6.527 -3.089 1.00 93.44 90 ALA A C 1
ATOM 723 O O . ALA A 1 90 ? -7.358 -5.791 -2.167 1.00 93.44 90 ALA A O 1
ATOM 724 N N . GLU A 1 91 ? -6.504 -7.746 -2.895 1.00 93.81 91 GLU A N 1
ATOM 725 C CA . GLU A 1 91 ? -6.266 -8.313 -1.568 1.00 93.81 91 GLU A CA 1
ATOM 726 C C . GLU A 1 91 ? -5.261 -7.479 -0.768 1.00 93.81 91 GLU A C 1
ATOM 728 O O . GLU A 1 91 ? -5.570 -7.060 0.346 1.00 93.81 91 GLU A O 1
ATOM 733 N N . LEU A 1 92 ? -4.117 -7.121 -1.357 1.00 93.81 92 LEU A N 1
ATOM 734 C CA . LEU A 1 92 ? -3.092 -6.320 -0.675 1.00 93.81 92 L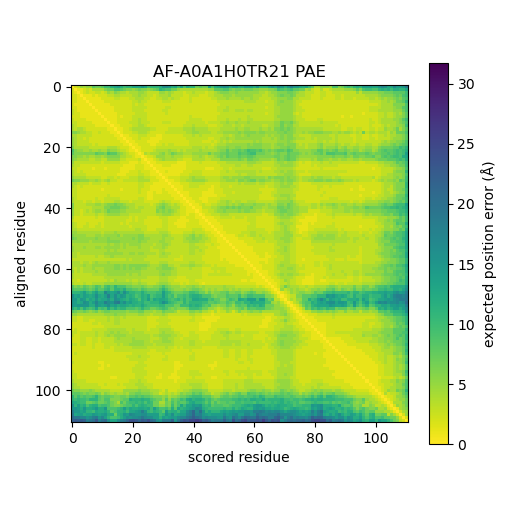EU A CA 1
ATOM 735 C C . LEU A 1 92 ? -3.583 -4.916 -0.293 1.00 93.81 92 LEU A C 1
ATOM 737 O O . LEU A 1 92 ? -3.284 -4.413 0.791 1.00 93.81 92 LEU A O 1
ATOM 741 N N . VAL A 1 93 ? -4.350 -4.260 -1.169 1.00 94.44 93 VAL A N 1
ATOM 742 C CA . VAL A 1 93 ? -4.924 -2.934 -0.881 1.00 94.44 93 VAL A CA 1
ATOM 743 C C . VAL A 1 93 ? -5.988 -3.024 0.219 1.00 94.44 93 VAL A C 1
ATOM 745 O O . VAL A 1 93 ? -6.053 -2.137 1.077 1.00 94.44 93 VAL A O 1
ATOM 748 N N . ARG A 1 94 ? -6.802 -4.088 0.224 1.00 93.38 94 ARG A N 1
ATOM 749 C CA . ARG A 1 94 ? -7.798 -4.356 1.274 1.00 93.38 94 ARG A CA 1
ATOM 750 C C . ARG A 1 94 ? -7.139 -4.631 2.619 1.00 93.38 94 ARG A C 1
ATOM 752 O O . ARG A 1 94 ? -7.563 -4.037 3.608 1.00 93.38 94 ARG A O 1
ATOM 759 N N . ASP A 1 95 ? -6.099 -5.458 2.654 1.00 92.31 95 ASP A N 1
ATOM 760 C CA . ASP A 1 95 ? -5.369 -5.755 3.887 1.00 92.31 95 ASP A CA 1
ATOM 761 C C . ASP A 1 95 ? -4.731 -4.482 4.464 1.00 92.31 95 ASP A C 1
ATOM 763 O O . ASP A 1 95 ? -4.962 -4.124 5.623 1.00 92.31 95 ASP A O 1
ATOM 767 N N . ALA A 1 96 ? -4.074 -3.685 3.614 1.00 94.00 96 ALA A N 1
ATOM 768 C CA . ALA A 1 96 ? -3.510 -2.398 4.014 1.00 94.00 96 ALA A CA 1
ATOM 769 C C . ALA A 1 96 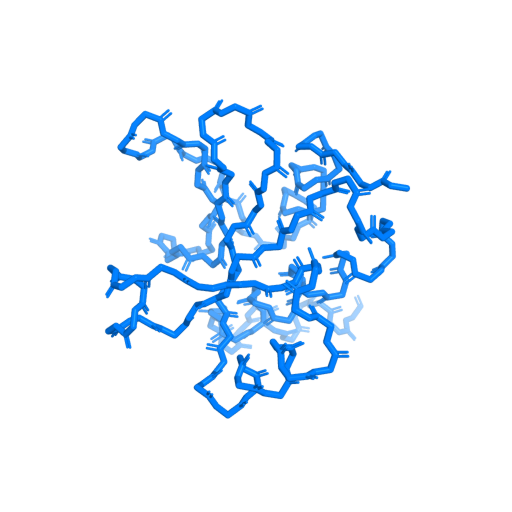? -4.568 -1.435 4.584 1.00 94.00 96 ALA A C 1
ATOM 771 O O . ALA A 1 96 ? -4.316 -0.722 5.571 1.00 94.00 96 ALA A O 1
ATOM 772 N N . TRP A 1 97 ? -5.765 -1.404 3.985 1.00 94.50 97 TRP A N 1
ATOM 773 C CA . TRP A 1 97 ? -6.897 -0.642 4.508 1.00 94.50 97 TRP A CA 1
ATOM 774 C C . TRP A 1 97 ? -7.346 -1.186 5.862 1.00 94.50 97 TRP A C 1
ATOM 776 O O . TRP A 1 97 ? -7.452 -0.408 6.806 1.00 94.50 97 TRP A O 1
ATOM 786 N N . GLN A 1 98 ? -7.527 -2.499 6.007 1.00 91.38 98 GLN A N 1
ATOM 787 C CA . GLN A 1 98 ? -7.958 -3.143 7.249 1.00 91.38 98 GLN A CA 1
ATOM 788 C C . GLN A 1 98 ? -6.962 -2.912 8.394 1.00 91.38 98 GLN A C 1
ATOM 790 O O . GLN A 1 98 ? -7.367 -2.602 9.519 1.00 91.38 98 GLN A O 1
ATOM 795 N N . ALA A 1 99 ? -5.662 -2.971 8.104 1.00 89.38 99 ALA A N 1
ATOM 796 C CA . ALA A 1 99 ? -4.591 -2.668 9.048 1.00 89.38 99 ALA A CA 1
ATOM 797 C C . ALA A 1 99 ? -4.580 -1.189 9.486 1.00 89.38 99 ALA A C 1
ATOM 799 O O . ALA A 1 99 ? -4.116 -0.855 10.581 1.00 89.38 99 ALA A O 1
ATOM 800 N N . THR A 1 100 ? -5.093 -0.284 8.648 1.00 90.62 100 THR A N 1
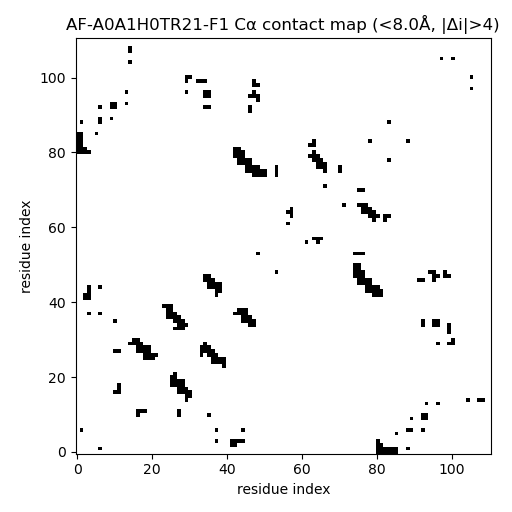ATOM 801 C CA . THR A 1 100 ? -5.113 1.165 8.911 1.00 90.62 100 THR A CA 1
ATOM 802 C C . THR A 1 100 ? -6.442 1.644 9.504 1.00 90.62 100 THR A C 1
ATOM 804 O O . THR A 1 100 ? -6.469 2.607 10.286 1.00 90.62 100 THR A O 1
ATOM 807 N N . ALA A 1 101 ? -7.538 0.975 9.154 1.00 89.50 101 ALA A N 1
ATOM 808 C CA . ALA A 1 101 ? -8.893 1.358 9.486 1.00 89.50 101 ALA A CA 1
ATOM 809 C C . ALA A 1 101 ? -9.189 1.176 10.990 1.00 89.50 101 ALA A C 1
ATOM 811 O O . ALA A 1 101 ? -8.790 0.186 11.623 1.00 89.50 101 ALA A O 1
ATOM 812 N N . PRO A 1 102 ? -9.918 2.122 11.610 1.00 85.44 102 PRO A N 1
ATOM 813 C CA . PRO A 1 102 ? -10.416 1.953 12.969 1.00 85.44 102 PRO A CA 1
ATOM 814 C C . PRO A 1 102 ? -11.329 0.722 13.069 1.00 85.44 102 PRO A C 1
ATOM 816 O O . PRO A 1 102 ? -12.028 0.374 12.122 1.00 85.44 102 PRO A O 1
ATOM 819 N N . ALA A 1 103 ? -11.372 0.093 14.249 1.00 80.56 103 ALA A N 1
ATOM 820 C CA . ALA A 1 103 ? -12.130 -1.144 14.479 1.00 80.56 103 ALA A CA 1
ATOM 821 C C . ALA A 1 103 ? -13.607 -1.058 14.047 1.00 80.56 103 ALA A C 1
ATOM 823 O O . ALA A 1 103 ? -14.149 -2.036 13.553 1.00 80.56 103 ALA A O 1
ATOM 824 N N . ARG A 1 104 ? -14.229 0.125 14.164 1.00 82.44 104 ARG A N 1
ATOM 825 C CA . ARG A 1 104 ? -15.618 0.357 13.737 1.00 82.44 104 ARG A CA 1
ATOM 826 C C . ARG A 1 104 ? -15.845 0.141 12.239 1.00 82.44 104 ARG A C 1
ATOM 828 O O . ARG A 1 104 ? -16.920 -0.305 11.867 1.00 82.44 104 ARG A O 1
ATOM 835 N N . LEU A 1 105 ? -14.861 0.464 11.399 1.00 79.38 105 LEU A N 1
ATOM 836 C CA . LEU A 1 105 ? -14.978 0.308 9.948 1.00 79.38 105 LEU A CA 1
ATOM 837 C C . LEU A 1 105 ? -14.694 -1.117 9.493 1.00 79.38 105 LEU A C 1
ATOM 839 O O . LEU A 1 105 ? -15.324 -1.578 8.549 1.00 79.38 105 LEU A O 1
ATOM 843 N N . ARG A 1 106 ? -13.806 -1.831 10.195 1.00 75.62 106 ARG A N 1
ATOM 844 C CA . ARG A 1 106 ? -13.506 -3.238 9.894 1.00 75.62 106 ARG A CA 1
ATOM 845 C C . ARG A 1 106 ? -14.772 -4.094 9.924 1.00 75.62 106 ARG A C 1
ATOM 847 O O . ARG A 1 106 ? -15.049 -4.793 8.962 1.00 75.62 106 ARG A O 1
ATOM 854 N N . SER A 1 107 ? -15.611 -3.904 10.940 1.00 69.06 107 SER A N 1
ATOM 855 C CA . SER A 1 107 ? -16.896 -4.604 11.060 1.00 69.06 107 SER A CA 1
ATOM 856 C C . SER A 1 107 ? -17.921 -4.256 9.972 1.00 69.06 107 SER A C 1
ATOM 858 O O . SER A 1 107 ? -18.888 -4.987 9.816 1.00 69.06 107 SER A O 1
ATOM 860 N N . SER A 1 108 ? -17.752 -3.153 9.232 1.00 62.81 108 SER A N 1
ATOM 861 C CA . SER A 1 108 ? -18.648 -2.778 8.125 1.00 62.81 108 SER A CA 1
ATOM 862 C C . SER A 1 108 ? -18.266 -3.434 6.798 1.00 62.81 108 SER A C 1
ATOM 864 O O . SER A 1 108 ? -19.081 -3.417 5.883 1.00 62.81 108 SER A O 1
ATOM 866 N N . LEU A 1 109 ? -17.038 -3.949 6.671 1.00 64.38 109 LEU A N 1
ATOM 867 C CA . LEU A 1 109 ? -16.583 -4.673 5.480 1.00 64.38 109 LEU A CA 1
ATOM 868 C C . LEU A 1 109 ? -16.971 -6.164 5.539 1.00 64.38 109 LEU A C 1
ATOM 870 O O . LEU A 1 109 ? -17.009 -6.827 4.511 1.00 64.38 109 LEU A O 1
ATOM 874 N N . GLU A 1 110 ? -17.241 -6.679 6.743 1.00 57.47 110 GLU A N 1
ATOM 875 C CA . GLU A 1 110 ? -17.587 -8.082 7.017 1.00 57.47 110 GLU A CA 1
ATOM 876 C C . GLU A 1 110 ? -19.102 -8.377 6.941 1.00 57.47 110 GLU A C 1
ATOM 878 O O . GLU A 1 110 ? -19.513 -9.487 7.280 1.00 57.47 110 GLU A O 1
ATOM 883 N N . GLN A 1 111 ? -19.938 -7.413 6.523 1.00 40.47 111 GLN A N 1
ATOM 884 C CA . GLN A 1 111 ? -21.404 -7.553 6.452 1.00 40.47 111 GLN A CA 1
ATOM 885 C C . GLN A 1 111 ? -21.974 -7.402 5.045 1.00 40.47 111 GLN A C 1
ATOM 887 O O . GLN A 1 111 ? -21.483 -6.530 4.296 1.00 40.47 111 GLN A O 1
#